Protein AF-A0A7K2ZIE6-F1 (afdb_monomer)

Secondary structure (DSSP, 8-state):
------PPTTSTT--S---TTSSSHHHHHHHHHHHHHTSGGGTTPPP----STHHHHHHHHHHH-STTS-PPP-

Radius of gyration: 12.85 Å; Cα contacts (8 Å, |Δi|>4): 62; chains: 1; bounding box: 26×35×29 Å

Mean predicted aligned error: 4.88 Å

pLDDT: mean 90.16, std 13.33, range [52.25, 98.12]

Sequence (74 aa):
FAALAQDVRGRHGSPGPWHPYRDHEESDGAATVAWVRDQAWSGGGPVVAVGSSYAAHCALVTALGPPGDGRPDA

Structure (mmCIF, N/CA/C/O backbone):
data_AF-A0A7K2ZIE6-F1
#
_entry.id   AF-A0A7K2ZIE6-F1
#
loop_
_atom_site.group_PDB
_atom_site.id
_atom_site.type_symbol
_atom_site.label_atom_id
_atom_site.label_alt_id
_atom_site.label_comp_id
_atom_site.label_asym_id
_atom_site.label_entity_id
_atom_site.label_seq_id
_atom_site.pdbx_PDB_ins_code
_atom_site.Cartn_x
_atom_site.Cartn_y
_atom_site.Cartn_z
_atom_site.occupancy
_atom_site.B_iso_or_equiv
_atom_site.auth_seq_id
_atom_site.auth_comp_id
_atom_site.auth_asym_id
_atom_site.auth_atom_id
_atom_site.pdbx_PDB_model_num
ATOM 1 N N . PHE A 1 1 ? -5.106 -0.847 15.628 1.00 86.31 1 PHE A N 1
ATOM 2 C CA . PHE A 1 1 ? -4.854 -0.653 14.188 1.00 86.31 1 PHE A CA 1
ATOM 3 C C . PHE A 1 1 ? -4.446 -1.997 13.603 1.00 86.31 1 PHE A C 1
ATOM 5 O O . PHE A 1 1 ? -3.816 -2.769 14.316 1.00 86.31 1 PHE A O 1
ATOM 12 N N . ALA A 1 2 ? -4.840 -2.293 12.367 1.00 94.56 2 ALA A N 1
ATOM 13 C CA . ALA A 1 2 ? -4.319 -3.430 11.609 1.00 94.56 2 ALA A CA 1
ATOM 14 C C . ALA A 1 2 ? -3.241 -2.921 10.643 1.00 94.56 2 ALA A C 1
ATOM 16 O O . ALA A 1 2 ? -3.303 -1.767 10.217 1.00 94.56 2 ALA A O 1
ATOM 17 N N . ALA A 1 3 ? -2.256 -3.757 10.326 1.00 94.62 3 ALA A N 1
ATOM 18 C CA . ALA A 1 3 ? -1.192 -3.428 9.386 1.00 94.62 3 ALA A CA 1
ATOM 19 C C . ALA A 1 3 ? -1.125 -4.494 8.291 1.00 94.62 3 ALA A C 1
ATOM 21 O O . ALA A 1 3 ? -1.261 -5.684 8.573 1.00 94.62 3 ALA A O 1
ATOM 22 N N . LEU A 1 4 ? -0.906 -4.049 7.056 1.00 96.25 4 LEU A N 1
ATOM 23 C CA . LEU A 1 4 ? -0.756 -4.890 5.877 1.00 96.25 4 LEU A CA 1
ATOM 24 C C . LEU A 1 4 ? 0.450 -4.394 5.081 1.00 96.25 4 LEU A C 1
ATOM 26 O O . LEU A 1 4 ? 0.617 -3.191 4.891 1.00 96.25 4 LEU A O 1
ATOM 30 N N . ALA A 1 5 ? 1.275 -5.329 4.620 1.00 96.62 5 ALA A N 1
ATOM 31 C CA . ALA A 1 5 ? 2.326 -5.080 3.647 1.00 96.62 5 ALA A CA 1
ATOM 32 C C . ALA A 1 5 ? 1.993 -5.870 2.381 1.00 96.62 5 ALA A C 1
ATOM 34 O O . ALA A 1 5 ? 1.608 -7.036 2.462 1.00 96.62 5 ALA A O 1
ATOM 35 N N . GLN A 1 6 ? 2.121 -5.221 1.229 1.00 97.12 6 GLN A N 1
ATOM 36 C CA . GLN A 1 6 ? 1.803 -5.801 -0.066 1.00 97.12 6 GLN A CA 1
ATOM 37 C C . GLN A 1 6 ? 3.081 -5.951 -0.888 1.00 97.12 6 GLN A C 1
ATOM 39 O O . GLN A 1 6 ? 3.819 -4.985 -1.087 1.00 97.12 6 GLN A O 1
ATOM 44 N N . ASP A 1 7 ? 3.292 -7.146 -1.430 1.00 98.06 7 ASP A N 1
ATOM 45 C CA . ASP A 1 7 ? 4.207 -7.337 -2.547 1.00 98.06 7 ASP A CA 1
ATOM 46 C C . ASP A 1 7 ? 3.578 -6.732 -3.809 1.00 98.06 7 ASP A C 1
ATOM 48 O O . ASP A 1 7 ? 2.493 -7.141 -4.230 1.00 98.06 7 ASP A O 1
ATOM 52 N N . VAL A 1 8 ? 4.226 -5.742 -4.423 1.00 97.50 8 VAL A N 1
ATOM 53 C CA . VAL A 1 8 ? 3.710 -5.129 -5.660 1.00 97.50 8 VAL A CA 1
ATOM 54 C C . VAL A 1 8 ? 3.762 -6.110 -6.834 1.00 97.50 8 VAL A C 1
ATOM 56 O O . VAL A 1 8 ? 4.526 -7.076 -6.820 1.00 97.50 8 VAL A O 1
ATOM 59 N N . ARG A 1 9 ? 2.962 -5.862 -7.876 1.00 98.12 9 ARG A N 1
ATOM 60 C CA . ARG A 1 9 ? 2.899 -6.708 -9.076 1.00 98.12 9 ARG A CA 1
ATOM 61 C C . ARG A 1 9 ? 4.293 -7.039 -9.627 1.00 98.12 9 ARG A C 1
ATOM 63 O O . ARG A 1 9 ? 5.145 -6.163 -9.795 1.00 98.12 9 ARG A O 1
ATOM 70 N N . GLY A 1 10 ? 4.522 -8.325 -9.890 1.00 97.56 10 GLY A N 1
ATOM 71 C CA . GLY A 1 10 ? 5.798 -8.859 -10.369 1.00 97.56 10 GLY A CA 1
ATOM 72 C C . GLY A 1 10 ? 6.933 -8.890 -9.346 1.00 97.56 10 GLY A C 1
ATOM 73 O O . GLY A 1 10 ? 8.093 -9.073 -9.726 1.00 97.56 10 GLY A O 1
ATOM 74 N N . ARG A 1 11 ? 6.639 -8.709 -8.054 1.00 97.62 11 ARG A N 1
ATOM 75 C CA . ARG A 1 11 ? 7.609 -8.844 -6.964 1.00 97.62 11 ARG A CA 1
ATOM 76 C C . ARG A 1 11 ? 7.209 -9.968 -6.024 1.00 97.62 11 ARG A C 1
ATOM 78 O O . ARG A 1 11 ? 6.057 -10.072 -5.630 1.00 97.62 11 ARG A O 1
ATOM 85 N N . HIS A 1 12 ? 8.205 -10.750 -5.607 1.00 96.44 12 HIS A N 1
ATOM 86 C CA . HI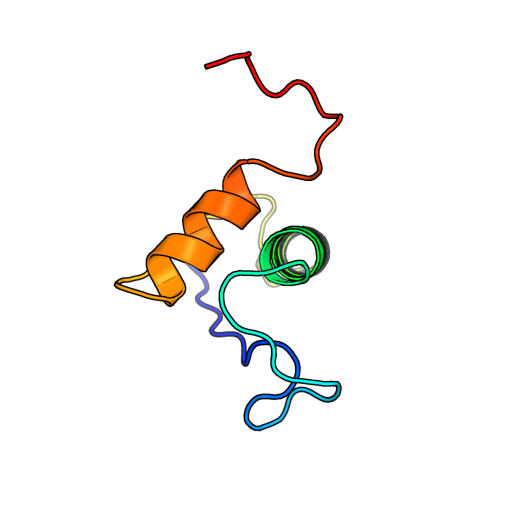S A 1 12 ? 8.067 -11.762 -4.558 1.00 96.44 12 HIS A CA 1
ATOM 87 C C . HIS A 1 12 ? 6.899 -12.727 -4.835 1.00 96.44 12 HIS A C 1
ATOM 89 O O . HIS A 1 12 ? 6.959 -13.456 -5.823 1.00 96.44 12 HIS A O 1
ATOM 95 N N . GLY A 1 13 ? 5.867 -12.754 -3.984 1.00 97.38 13 GLY A N 1
ATOM 96 C CA . GLY A 1 13 ? 4.698 -13.618 -4.166 1.00 97.38 13 GLY A CA 1
ATOM 97 C C . GLY A 1 13 ? 3.680 -13.113 -5.195 1.00 97.38 13 GLY A C 1
ATOM 98 O O . GLY A 1 13 ? 2.796 -13.873 -5.589 1.00 97.38 13 GLY A O 1
ATOM 99 N N . SER A 1 14 ? 3.789 -11.860 -5.642 1.00 98.12 14 SER A N 1
ATOM 100 C CA . SER A 1 14 ? 2.820 -11.242 -6.545 1.00 98.12 14 SER A CA 1
ATOM 101 C C . SER A 1 14 ? 3.146 -11.526 -8.015 1.00 98.12 14 SER A C 1
ATOM 103 O O . SER A 1 14 ? 4.238 -11.187 -8.484 1.00 98.12 14 SER A O 1
ATOM 105 N N . PRO A 1 15 ? 2.207 -12.115 -8.781 1.00 97.00 15 PRO A N 1
ATOM 106 C CA . PRO A 1 15 ? 2.415 -12.430 -10.191 1.00 97.00 15 PRO A CA 1
ATOM 107 C C . PRO A 1 15 ? 2.415 -11.169 -11.072 1.00 97.00 15 PRO A C 1
ATOM 109 O O . PRO A 1 15 ? 2.167 -10.052 -10.614 1.00 97.00 15 PRO A O 1
ATOM 112 N N . GLY A 1 16 ? 2.660 -11.364 -12.369 1.00 96.44 16 GLY A N 1
ATOM 113 C CA . GLY A 1 16 ? 2.647 -10.303 -13.380 1.00 96.44 16 GLY A CA 1
ATOM 114 C C . GLY A 1 16 ? 4.019 -9.662 -13.616 1.00 96.44 16 GLY A C 1
ATOM 115 O O . GLY A 1 16 ? 5.003 -10.038 -12.983 1.00 96.44 16 GLY A O 1
ATOM 116 N N . PRO A 1 17 ? 4.123 -8.727 -14.573 1.00 96.25 17 PRO A N 1
ATOM 117 C CA . PRO A 1 17 ? 5.380 -8.056 -14.864 1.00 96.25 17 PRO A CA 1
ATOM 118 C C . PRO A 1 17 ? 5.654 -6.920 -13.872 1.00 96.25 17 PRO A C 1
ATOM 120 O O . PRO A 1 17 ? 4.746 -6.189 -13.469 1.00 96.25 17 PRO A O 1
ATOM 123 N N . TRP A 1 18 ? 6.930 -6.745 -13.521 1.00 96.00 18 TRP A N 1
ATOM 124 C CA . TRP A 1 18 ? 7.384 -5.646 -12.673 1.00 96.00 18 TRP A CA 1
ATOM 125 C C . TRP A 1 18 ? 7.808 -4.439 -13.518 1.00 96.00 18 TRP A C 1
ATOM 127 O O . TRP A 1 18 ? 8.798 -4.486 -14.253 1.00 96.00 18 TRP A O 1
ATOM 137 N N . HIS A 1 19 ? 7.058 -3.347 -13.386 1.00 95.94 19 HIS A N 1
ATOM 138 C CA . HIS A 1 19 ? 7.294 -2.072 -14.065 1.00 95.94 19 HIS A CA 1
ATOM 139 C C . HIS A 1 19 ? 7.171 -0.930 -13.048 1.00 95.94 19 HIS A C 1
ATOM 141 O O . HIS A 1 19 ? 6.106 -0.330 -12.952 1.00 95.94 19 HIS A O 1
ATOM 147 N N . PRO A 1 20 ? 8.220 -0.658 -12.251 1.00 95.31 20 PRO A N 1
ATOM 148 C CA . PRO A 1 20 ? 8.135 0.315 -11.170 1.00 95.31 20 PRO A CA 1
ATOM 149 C C . PRO A 1 20 ? 7.923 1.737 -11.705 1.00 95.31 20 PRO A C 1
ATOM 151 O O . PRO A 1 20 ? 8.579 2.129 -12.675 1.00 95.31 20 PRO A O 1
ATOM 154 N N . TYR A 1 21 ? 7.090 2.516 -11.010 1.00 93.94 21 TYR A N 1
ATOM 155 C CA . TYR A 1 21 ? 6.776 3.924 -11.294 1.00 93.94 21 TYR A CA 1
ATOM 156 C C . TYR A 1 21 ? 6.055 4.141 -12.633 1.00 93.94 21 TYR A C 1
ATOM 158 O O . TYR A 1 21 ? 6.338 5.119 -13.332 1.00 93.94 21 TYR A O 1
ATOM 166 N N . ARG A 1 22 ? 5.181 3.211 -13.033 1.00 89.75 22 ARG A N 1
ATOM 167 C CA . ARG A 1 22 ? 4.449 3.306 -14.303 1.00 89.75 22 ARG A CA 1
ATOM 168 C C . ARG A 1 22 ? 2.945 3.190 -14.085 1.00 89.75 22 ARG A C 1
ATOM 170 O O . ARG A 1 22 ? 2.353 4.077 -13.484 1.00 89.75 22 ARG A O 1
ATOM 177 N N . ASP A 1 23 ? 2.340 2.127 -14.604 1.00 84.19 23 ASP A N 1
ATOM 178 C CA . ASP A 1 23 ? 0.908 2.107 -14.914 1.00 84.19 23 ASP A CA 1
ATOM 179 C C . ASP A 1 23 ? 0.091 1.283 -13.906 1.00 84.19 23 ASP A C 1
ATOM 181 O O . ASP A 1 23 ? -1.134 1.209 -13.990 1.00 84.19 23 ASP A O 1
ATOM 185 N N . HIS A 1 24 ? 0.754 0.597 -12.972 1.00 93.31 24 HIS A N 1
ATOM 186 C CA . HIS A 1 24 ? 0.108 -0.420 -12.142 1.00 93.31 24 HIS A CA 1
ATOM 187 C C . HIS A 1 24 ? -0.145 0.047 -10.713 1.00 93.31 24 HIS A C 1
ATOM 189 O O . HIS A 1 24 ? -1.145 -0.350 -10.129 1.00 93.31 24 HIS A O 1
ATOM 195 N N . GLU A 1 25 ? 0.711 0.902 -10.153 1.00 95.56 25 GLU A N 1
ATOM 196 C CA . GLU A 1 25 ? 0.675 1.259 -8.733 1.00 95.56 25 GLU A CA 1
ATOM 197 C C . GLU A 1 25 ? -0.638 1.935 -8.311 1.00 95.56 25 GL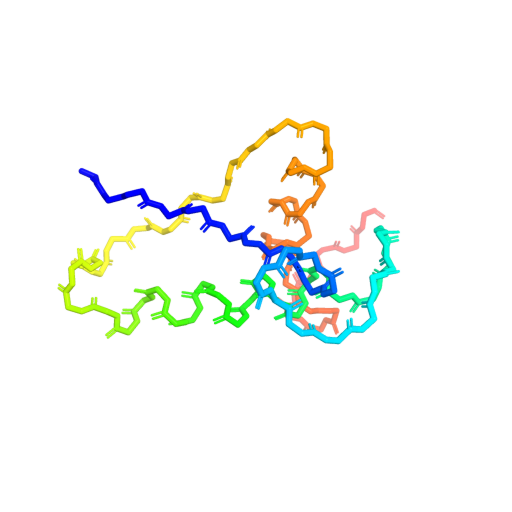U A C 1
ATOM 199 O O . GLU A 1 25 ? -1.138 1.683 -7.218 1.00 95.56 25 GLU A O 1
ATOM 204 N N . GLU A 1 26 ? -1.223 2.750 -9.185 1.00 93.81 26 GLU A N 1
ATOM 205 C CA . GLU A 1 26 ? -2.509 3.413 -8.954 1.00 93.81 26 GLU A CA 1
ATOM 206 C C . GLU A 1 26 ? -3.673 2.410 -8.909 1.00 93.81 26 GLU A C 1
ATOM 208 O O . GLU A 1 26 ? -4.438 2.376 -7.943 1.00 93.81 26 GLU A O 1
ATOM 213 N N . SER A 1 27 ? -3.773 1.539 -9.920 1.00 94.50 27 SER A N 1
ATOM 214 C C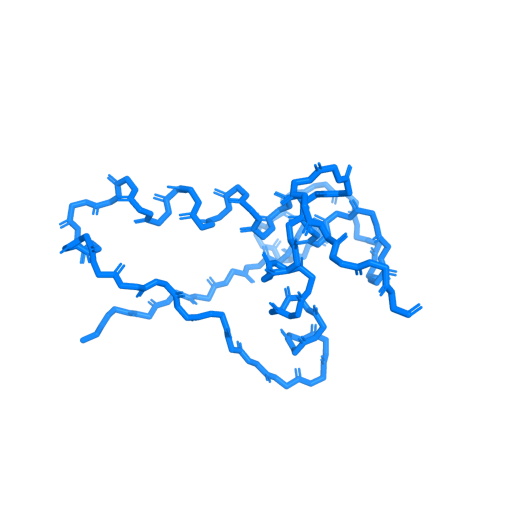A . SER A 1 27 ? -4.843 0.536 -10.008 1.00 94.50 27 SER A CA 1
ATOM 215 C C . SER A 1 27 ? -4.701 -0.578 -8.964 1.00 94.50 27 SER A C 1
ATOM 217 O O . SER A 1 27 ? -5.689 -0.955 -8.332 1.00 94.50 27 SER A O 1
ATOM 219 N N . ASP A 1 28 ? -3.481 -1.061 -8.721 1.00 96.69 28 ASP A N 1
ATOM 220 C CA . ASP A 1 28 ? -3.188 -2.069 -7.697 1.00 96.69 28 ASP A CA 1
ATOM 221 C C . ASP A 1 28 ? -3.410 -1.516 -6.284 1.00 96.69 28 ASP A C 1
ATOM 223 O O . ASP A 1 28 ? -3.929 -2.221 -5.412 1.00 96.69 28 ASP A O 1
ATOM 227 N N . GLY A 1 29 ? -3.061 -0.246 -6.056 1.00 96.12 29 GLY A N 1
ATOM 228 C CA . GLY A 1 29 ? -3.328 0.458 -4.807 1.00 96.12 29 GLY A CA 1
ATOM 229 C C . GLY A 1 29 ? -4.824 0.592 -4.535 1.00 96.12 29 GLY A C 1
ATOM 230 O O . GLY A 1 29 ? -5.297 0.203 -3.465 1.00 96.12 29 GLY A O 1
ATOM 231 N N . ALA A 1 30 ? -5.593 1.064 -5.523 1.00 95.62 30 ALA A N 1
ATOM 232 C CA . ALA A 1 30 ? -7.047 1.183 -5.420 1.00 95.62 30 ALA A CA 1
ATOM 233 C C . ALA A 1 30 ? -7.722 -0.175 -5.153 1.00 95.62 30 ALA A C 1
ATOM 235 O O . ALA A 1 30 ? -8.555 -0.285 -4.248 1.00 95.62 30 ALA A O 1
ATOM 236 N N . ALA A 1 31 ? -7.315 -1.225 -5.875 1.00 96.62 31 ALA A N 1
ATOM 237 C CA . ALA A 1 31 ? -7.820 -2.582 -5.668 1.00 96.62 31 ALA A CA 1
ATOM 238 C C . ALA A 1 31 ? -7.504 -3.108 -4.258 1.00 96.62 31 ALA A C 1
ATOM 240 O O . ALA A 1 3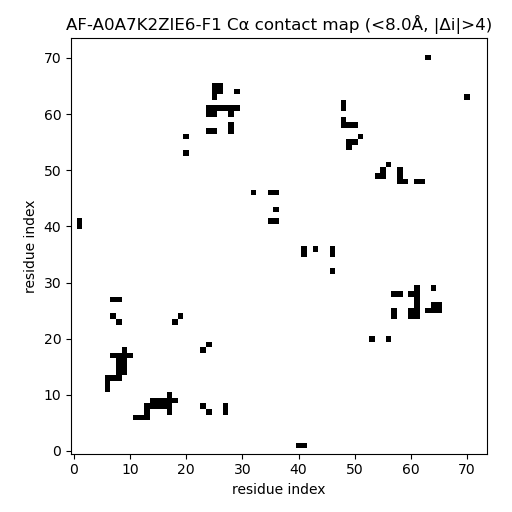1 ? -8.359 -3.718 -3.613 1.00 96.62 31 ALA A O 1
ATOM 241 N N . THR A 1 32 ? -6.306 -2.824 -3.743 1.00 96.94 32 THR A N 1
ATOM 242 C CA . THR A 1 32 ? -5.909 -3.227 -2.387 1.00 96.94 32 THR A CA 1
ATOM 243 C C . THR A 1 32 ? -6.718 -2.495 -1.324 1.00 96.94 32 THR A C 1
ATOM 245 O O . THR A 1 32 ? -7.189 -3.122 -0.378 1.00 96.94 32 THR A O 1
ATOM 248 N N . VAL A 1 33 ? -6.945 -1.186 -1.479 1.00 96.50 33 VAL A N 1
ATOM 249 C CA . VAL A 1 33 ? -7.788 -0.413 -0.553 1.00 96.50 33 VAL A CA 1
ATOM 250 C C . VAL A 1 33 ? -9.225 -0.934 -0.548 1.00 96.50 33 VAL A C 1
ATOM 252 O O . VAL A 1 33 ? -9.805 -1.074 0.530 1.00 96.50 33 VAL A O 1
ATOM 255 N N . ALA A 1 34 ? -9.791 -1.242 -1.719 1.00 95.88 34 ALA A N 1
ATOM 256 C CA . ALA A 1 34 ? -11.122 -1.838 -1.821 1.00 95.88 34 ALA A CA 1
ATOM 257 C C . ALA A 1 34 ? -11.176 -3.188 -1.088 1.00 95.88 34 ALA A C 1
ATOM 259 O O . ALA A 1 34 ? -12.012 -3.376 -0.208 1.00 95.88 34 ALA A O 1
ATOM 260 N N . TRP A 1 35 ? -10.206 -4.071 -1.348 1.00 96.88 35 TRP A N 1
ATOM 261 C CA . TRP A 1 35 ? -10.117 -5.367 -0.676 1.00 96.88 35 TRP A CA 1
ATOM 262 C C . TRP A 1 35 ? -9.988 -5.238 0.846 1.00 96.88 35 TRP A C 1
ATOM 264 O O . TRP A 1 35 ? -10.661 -5.969 1.571 1.00 96.88 35 TRP A O 1
ATOM 274 N N . VAL A 1 36 ? -9.165 -4.302 1.344 1.00 97.00 36 VAL A N 1
ATOM 275 C CA . VAL A 1 36 ? -8.998 -4.042 2.785 1.00 97.00 36 VAL A CA 1
ATOM 276 C C . VAL A 1 36 ? -10.321 -3.619 3.423 1.00 97.00 36 VAL A C 1
ATOM 278 O O . VAL A 1 36 ? -10.641 -4.097 4.508 1.00 97.00 36 VAL A O 1
ATOM 281 N N . ARG A 1 37 ? -11.097 -2.748 2.766 1.00 95.38 37 ARG A N 1
ATOM 282 C CA . ARG A 1 37 ? -12.388 -2.260 3.285 1.00 95.38 37 ARG A CA 1
ATOM 283 C C . ARG A 1 37 ? -13.430 -3.369 3.428 1.00 95.38 37 ARG A C 1
ATOM 285 O O . ARG A 1 37 ? -14.249 -3.293 4.339 1.00 95.38 37 ARG A O 1
ATOM 292 N N . ASP A 1 38 ? -13.356 -4.399 2.592 1.00 96.12 38 ASP A N 1
ATOM 293 C CA . ASP A 1 38 ? -14.263 -5.552 2.646 1.00 96.12 38 ASP A CA 1
ATOM 294 C C . ASP A 1 38 ? -13.922 -6.538 3.774 1.00 96.12 38 ASP A C 1
ATOM 296 O O . ASP A 1 38 ? -14.692 -7.455 4.071 1.00 96.12 38 ASP A O 1
ATOM 300 N N . GLN A 1 39 ? -12.772 -6.378 4.436 1.00 96.81 39 GLN A N 1
ATOM 301 C CA . GLN A 1 39 ? -12.371 -7.292 5.493 1.00 96.81 39 GLN A CA 1
ATOM 302 C C . GLN A 1 39 ? -13.080 -6.989 6.815 1.00 96.81 39 GLN A C 1
ATOM 304 O O . GLN A 1 39 ? -13.062 -5.862 7.310 1.00 96.81 39 GLN A O 1
ATOM 309 N N . ALA A 1 40 ? -13.591 -8.030 7.481 1.00 94.88 40 ALA A N 1
ATOM 310 C CA . ALA A 1 40 ? -14.251 -7.906 8.787 1.00 94.88 40 ALA A CA 1
ATOM 311 C C . ALA A 1 40 ? -13.366 -7.245 9.865 1.00 94.88 40 ALA A C 1
ATOM 313 O O . ALA A 1 40 ? -13.868 -6.585 10.772 1.00 94.88 40 ALA A O 1
ATOM 314 N N . TRP A 1 41 ? -12.041 -7.388 9.757 1.00 94.69 41 TRP A N 1
ATOM 315 C CA . TRP A 1 41 ? -11.075 -6.790 10.681 1.00 94.69 41 TRP A CA 1
ATOM 316 C C . TRP A 1 41 ? -10.784 -5.304 10.414 1.00 94.69 41 TRP A C 1
ATOM 318 O O . TRP A 1 41 ? -10.154 -4.659 11.252 1.00 94.69 41 TRP A O 1
ATOM 328 N N . SER A 1 42 ? -11.224 -4.742 9.281 1.00 93.50 42 SER A N 1
ATOM 329 C CA . SER A 1 42 ? -11.024 -3.322 8.945 1.00 93.50 42 SER A CA 1
ATOM 330 C C . SER A 1 42 ? -11.859 -2.392 9.834 1.00 93.50 42 SER A C 1
ATOM 332 O O . SER A 1 42 ? -11.470 -1.251 10.091 1.00 93.50 42 SER A O 1
ATOM 334 N N . GLY A 1 43 ? -12.997 -2.877 10.344 1.00 87.44 43 GLY A N 1
ATOM 335 C CA . GLY A 1 43 ? -13.859 -2.121 11.255 1.00 87.44 43 GLY A CA 1
ATOM 336 C C . GLY A 1 43 ? -14.460 -0.846 10.647 1.00 87.44 43 GLY A C 1
ATOM 337 O O . GLY A 1 43 ? -14.910 0.016 11.396 1.00 87.44 43 GLY A O 1
ATOM 338 N N . GLY A 1 4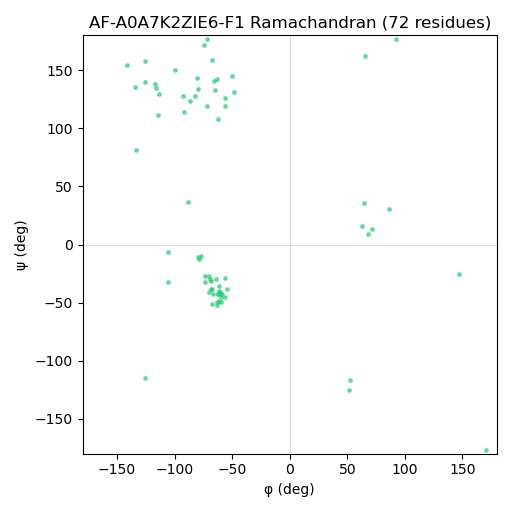4 ? -14.432 -0.697 9.315 1.00 86.88 44 GLY A N 1
ATOM 339 C CA . GLY A 1 44 ? -14.957 0.471 8.597 1.00 86.88 44 GLY A CA 1
ATOM 340 C C . GLY A 1 44 ? -14.178 1.774 8.826 1.00 86.88 44 GLY A C 1
ATOM 341 O O . GLY A 1 44 ? -14.646 2.841 8.433 1.00 86.88 44 GLY A O 1
ATOM 342 N N . GLY A 1 45 ? -13.013 1.705 9.476 1.00 89.31 45 GLY A N 1
ATOM 343 C CA . GLY A 1 45 ? -12.156 2.860 9.731 1.00 89.31 45 GLY A CA 1
ATOM 344 C C . GLY A 1 45 ? -11.399 3.337 8.483 1.00 89.31 45 GLY A C 1
ATOM 345 O O . GLY A 1 45 ? -11.405 2.672 7.444 1.00 89.31 45 GLY A O 1
ATOM 346 N N . PRO A 1 46 ? -10.716 4.493 8.563 1.00 93.06 46 PRO A N 1
ATOM 347 C CA . PRO A 1 46 ? -9.905 4.990 7.459 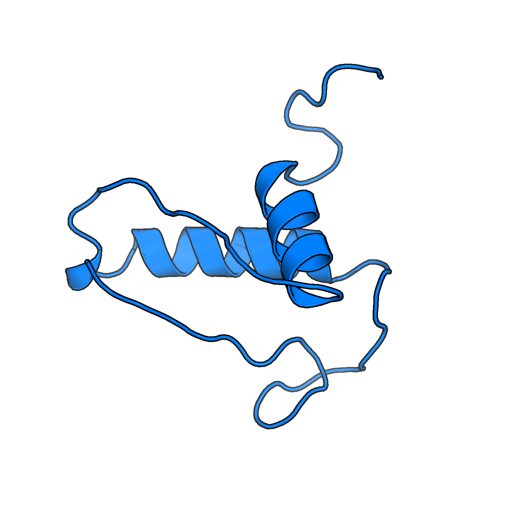1.00 93.06 46 PRO A CA 1
ATOM 348 C C . PRO A 1 46 ? -8.743 4.039 7.144 1.00 93.06 46 PRO A C 1
ATOM 350 O O . PRO A 1 46 ? -8.092 3.505 8.044 1.00 93.06 46 PRO A O 1
ATOM 353 N N . VAL A 1 47 ? -8.443 3.888 5.853 1.00 95.44 47 VAL A N 1
ATOM 354 C CA . VAL A 1 47 ? -7.217 3.240 5.371 1.00 95.44 47 VAL A CA 1
ATOM 355 C C . VAL A 1 47 ? -6.166 4.320 5.151 1.00 95.44 47 VAL A C 1
ATOM 357 O O . VAL A 1 47 ? -6.427 5.304 4.463 1.00 95.44 47 VAL A O 1
ATOM 360 N N . VAL A 1 48 ? -4.981 4.135 5.731 1.00 96.00 48 VAL A N 1
ATOM 361 C CA . VAL A 1 48 ? -3.855 5.064 5.588 1.00 96.00 48 VAL A CA 1
ATOM 362 C C . VAL A 1 48 ? -2.734 4.353 4.838 1.00 96.00 48 VAL A C 1
ATOM 364 O O . VAL A 1 48 ? -2.133 3.419 5.367 1.00 96.00 48 VAL A O 1
ATOM 367 N N . ALA A 1 49 ? -2.454 4.790 3.610 1.00 96.81 49 ALA A N 1
ATOM 368 C CA . ALA A 1 49 ? -1.295 4.328 2.854 1.00 96.81 49 ALA A CA 1
ATOM 369 C C . ALA A 1 49 ? -0.048 5.107 3.299 1.00 96.81 49 ALA A C 1
ATOM 371 O O . ALA A 1 49 ? -0.061 6.338 3.330 1.00 96.81 49 ALA A O 1
ATOM 372 N N . VAL A 1 50 ? 1.025 4.400 3.664 1.00 96.94 50 VAL A N 1
ATOM 373 C CA . VAL A 1 50 ? 2.268 5.004 4.168 1.00 96.94 50 VAL A CA 1
ATOM 374 C C . VAL A 1 50 ? 3.491 4.268 3.635 1.00 96.94 50 VAL A C 1
ATOM 376 O O . VAL A 1 50 ? 3.434 3.074 3.349 1.00 96.94 50 VAL A O 1
ATOM 379 N N . GLY A 1 51 ? 4.622 4.963 3.557 1.00 97.50 51 GLY A N 1
ATOM 380 C CA . GLY A 1 51 ? 5.894 4.360 3.178 1.00 97.50 51 GLY A CA 1
ATOM 381 C C . GLY A 1 51 ? 6.989 5.393 2.945 1.00 97.50 51 GLY A C 1
ATOM 382 O O . GLY A 1 51 ? 6.779 6.592 3.115 1.00 97.50 51 GLY A O 1
ATOM 383 N N . SER A 1 52 ? 8.163 4.918 2.537 1.00 98.00 52 SER A N 1
ATOM 384 C CA . SER A 1 52 ? 9.301 5.738 2.111 1.00 98.00 52 SER A CA 1
ATOM 385 C C . SER A 1 52 ? 9.776 5.311 0.719 1.00 98.00 52 SER A C 1
ATOM 387 O O . SER A 1 52 ? 9.515 4.188 0.283 1.00 98.00 52 SER A O 1
ATOM 389 N N . SER A 1 53 ? 10.464 6.204 -0.002 1.00 97.56 53 SER A N 1
ATOM 390 C CA . SER A 1 53 ? 10.989 5.933 -1.352 1.00 97.56 53 SER A CA 1
ATOM 391 C C . SER A 1 53 ? 9.897 5.376 -2.291 1.00 97.56 53 SER A C 1
ATOM 393 O O . SER A 1 53 ? 8.837 5.986 -2.414 1.00 97.56 53 SER A O 1
ATOM 395 N N . TYR A 1 54 ? 10.104 4.215 -2.914 1.00 97.50 54 TYR A N 1
ATOM 396 C CA . TYR A 1 54 ? 9.115 3.566 -3.780 1.00 97.50 54 TYR A CA 1
ATOM 397 C C . TYR A 1 54 ? 7.751 3.357 -3.097 1.00 97.50 54 TYR A C 1
ATOM 399 O O . TYR A 1 54 ? 6.709 3.587 -3.709 1.00 97.50 54 TYR A O 1
ATOM 407 N N . ALA A 1 55 ? 7.733 3.004 -1.808 1.00 97.75 55 ALA A N 1
ATOM 408 C CA . ALA A 1 55 ? 6.484 2.832 -1.068 1.00 97.75 55 ALA A CA 1
ATOM 409 C C . ALA A 1 55 ? 5.756 4.169 -0.829 1.00 97.75 55 ALA A C 1
ATOM 411 O O . ALA A 1 55 ? 4.529 4.195 -0.807 1.00 97.75 55 ALA A O 1
ATOM 412 N N . ALA A 1 56 ? 6.486 5.287 -0.716 1.00 97.50 56 ALA A N 1
ATOM 413 C CA . ALA A 1 56 ? 5.871 6.617 -0.658 1.00 97.50 56 ALA A CA 1
ATOM 414 C C . ALA A 1 56 ? 5.223 6.997 -1.996 1.00 97.50 56 ALA A C 1
ATOM 416 O O . ALA A 1 56 ? 4.137 7.570 -2.005 1.00 97.50 56 ALA A O 1
ATOM 417 N N . HIS A 1 57 ? 5.850 6.638 -3.122 1.00 97.06 57 HIS A N 1
ATOM 418 C CA . HIS A 1 57 ? 5.236 6.813 -4.437 1.00 97.06 57 HIS A CA 1
ATOM 419 C C . HIS A 1 57 ? 3.947 5.992 -4.562 1.00 97.06 57 HIS A C 1
ATOM 421 O O . HIS A 1 57 ? 2.919 6.557 -4.921 1.00 97.06 57 HIS A O 1
ATOM 427 N N . CYS A 1 58 ? 3.977 4.706 -4.189 1.00 97.56 58 CYS A N 1
ATOM 428 C CA . CYS A 1 58 ? 2.787 3.847 -4.184 1.00 97.56 58 CYS A CA 1
ATOM 429 C C . CYS A 1 58 ? 1.666 4.442 -3.317 1.00 97.56 58 CYS A C 1
ATOM 431 O O . CYS A 1 58 ? 0.519 4.504 -3.752 1.00 97.56 58 CYS A O 1
ATOM 433 N N . ALA A 1 59 ? 1.998 4.932 -2.116 1.00 97.12 59 ALA A N 1
ATOM 434 C CA . ALA A 1 59 ? 1.033 5.576 -1.228 1.00 97.12 59 ALA A CA 1
ATOM 435 C C . ALA A 1 59 ? 0.422 6.846 -1.845 1.00 97.12 59 ALA A C 1
ATOM 437 O O . ALA A 1 59 ? -0.790 7.036 -1.763 1.00 97.12 59 ALA A O 1
ATOM 438 N N . LEU A 1 60 ? 1.237 7.682 -2.500 1.00 96.00 60 LEU A N 1
ATOM 439 C CA . LEU A 1 60 ? 0.772 8.891 -3.177 1.00 96.00 60 LEU A CA 1
ATOM 440 C C . LEU A 1 60 ? -0.192 8.560 -4.322 1.00 96.00 60 LEU A C 1
ATOM 442 O O . LEU A 1 60 ? -1.294 9.096 -4.351 1.00 96.00 60 LEU A O 1
ATOM 446 N N . VAL A 1 61 ? 0.187 7.671 -5.245 1.00 95.06 61 VAL A N 1
ATOM 447 C CA . VAL A 1 61 ? -0.672 7.345 -6.398 1.00 95.06 61 VAL A CA 1
ATOM 448 C C . VAL A 1 61 ? -1.933 6.582 -5.985 1.00 95.06 61 VAL A C 1
ATOM 450 O O . VAL A 1 61 ? -2.991 6.818 -6.556 1.00 95.06 61 VAL A O 1
ATOM 453 N N . THR A 1 62 ? -1.868 5.766 -4.925 1.00 95.00 62 THR A N 1
ATOM 454 C CA . THR A 1 62 ? -3.058 5.139 -4.320 1.00 95.00 62 THR A CA 1
ATOM 455 C C . THR A 1 62 ? -4.046 6.187 -3.808 1.00 95.00 62 THR A C 1
ATOM 457 O O . THR A 1 62 ? -5.252 6.025 -3.965 1.00 95.00 62 THR A O 1
ATOM 460 N N . ALA A 1 63 ? -3.546 7.258 -3.181 1.00 93.12 63 ALA A N 1
ATOM 461 C CA . ALA A 1 63 ? -4.386 8.322 -2.637 1.00 93.12 63 ALA A CA 1
ATOM 462 C C . ALA A 1 63 ? -4.988 9.229 -3.721 1.00 93.12 63 ALA A C 1
ATOM 464 O O . ALA A 1 63 ? -6.042 9.816 -3.491 1.00 93.12 63 ALA A O 1
ATOM 465 N N . LEU A 1 64 ? -4.326 9.355 -4.875 1.00 88.81 64 LEU A N 1
ATOM 466 C CA . LEU A 1 64 ? -4.824 10.157 -5.993 1.00 88.81 64 LEU A CA 1
ATOM 467 C C . LEU A 1 64 ? -5.994 9.479 -6.718 1.00 88.81 64 LEU A C 1
ATOM 469 O O . LEU A 1 64 ? -6.890 10.193 -7.160 1.00 88.81 64 LEU A O 1
ATOM 473 N N . GLY A 1 65 ? -6.009 8.140 -6.776 1.00 72.25 65 GLY A N 1
ATOM 474 C CA . GLY A 1 65 ? -7.033 7.364 -7.487 1.00 72.25 65 GLY A CA 1
ATOM 475 C C . GLY A 1 65 ? -7.003 7.580 -9.011 1.00 72.25 65 GLY A C 1
ATOM 476 O O . GLY A 1 65 ? -6.421 8.568 -9.457 1.00 72.25 65 GLY A O 1
ATOM 477 N N . PRO A 1 66 ? -7.626 6.679 -9.803 1.00 63.91 66 PRO A N 1
ATOM 478 C CA . PRO A 1 66 ? -7.555 6.681 -11.268 1.00 63.91 66 PRO A CA 1
ATOM 479 C C . PRO A 1 66 ? -7.871 8.058 -11.883 1.00 63.91 66 PRO A C 1
ATOM 481 O O . PRO A 1 66 ? -8.757 8.769 -11.390 1.00 63.91 66 PRO A O 1
ATOM 484 N N . PRO A 1 67 ? -7.214 8.445 -12.997 1.00 55.59 67 PRO A N 1
ATOM 485 C CA . PRO A 1 67 ? -7.492 9.712 -13.662 1.00 55.59 67 PRO A CA 1
ATOM 486 C C . PRO A 1 67 ? -8.946 9.736 -14.158 1.00 55.59 67 PRO A C 1
ATOM 488 O O . PRO A 1 67 ? -9.308 9.044 -15.107 1.00 55.59 67 PRO A O 1
ATOM 491 N N . GLY A 1 68 ? -9.779 10.535 -13.489 1.00 56.75 68 GLY A N 1
ATOM 492 C CA . GLY A 1 68 ? -11.216 10.655 -13.758 1.00 56.75 68 GLY A CA 1
ATOM 493 C C . GLY A 1 68 ? -12.055 10.923 -12.506 1.00 56.75 68 GLY A C 1
ATOM 494 O O . GLY A 1 68 ? -13.084 11.588 -12.597 1.00 56.75 68 GLY A O 1
ATOM 495 N N . ASP A 1 69 ? -11.568 10.524 -11.329 1.00 56.75 69 ASP A N 1
ATOM 496 C CA . ASP A 1 69 ? -12.331 10.581 -10.072 1.00 56.75 69 ASP A CA 1
ATOM 497 C C . ASP A 1 69 ? -12.189 11.922 -9.317 1.00 56.75 69 ASP A C 1
ATOM 499 O O . ASP A 1 69 ? -12.182 11.979 -8.088 1.00 56.75 69 ASP A O 1
ATOM 503 N N . GLY A 1 70 ? -12.104 13.037 -10.054 1.00 52.25 70 GLY A N 1
ATOM 504 C CA . GLY A 1 70 ? -12.098 14.385 -9.466 1.00 52.25 70 GLY A CA 1
ATOM 505 C C . GLY A 1 70 ? -10.723 14.898 -9.033 1.00 52.25 70 GLY A C 1
ATOM 506 O O . GLY A 1 70 ? -10.627 15.686 -8.091 1.00 52.25 70 GLY A O 1
ATOM 507 N N . ARG A 1 71 ? -9.657 14.479 -9.724 1.00 57.56 71 ARG A N 1
ATOM 508 C CA . ARG A 1 71 ? -8.317 15.053 -9.555 1.00 57.56 71 ARG A CA 1
ATOM 509 C C . ARG A 1 71 ? -8.391 16.571 -9.809 1.00 57.56 71 ARG A C 1
ATOM 511 O O . ARG A 1 71 ? -8.778 16.955 -10.910 1.00 57.56 71 ARG A O 1
ATOM 518 N N . PRO A 1 72 ? -8.058 17.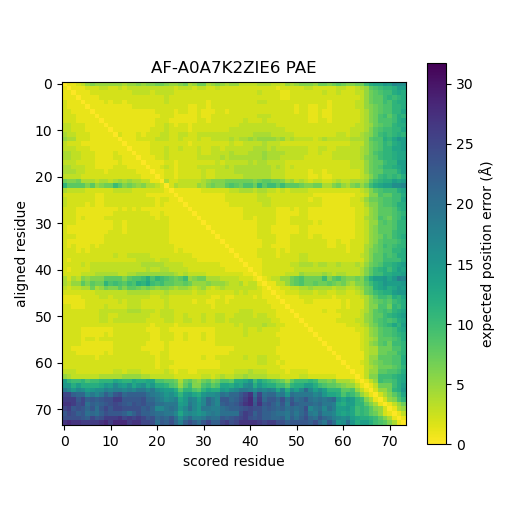438 -8.835 1.00 53.25 72 PRO A N 1
ATOM 519 C CA . PRO A 1 72 ? -7.912 18.853 -9.123 1.00 53.25 72 PRO A CA 1
ATOM 520 C C . PRO A 1 72 ? -6.734 19.017 -10.0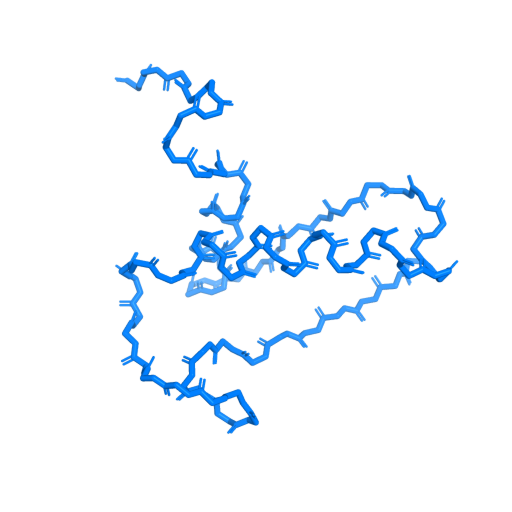80 1.00 53.25 72 PRO A C 1
ATOM 522 O O . PRO A 1 72 ? -5.673 18.422 -9.856 1.00 53.25 72 PRO A O 1
ATOM 525 N N . ASP A 1 73 ? -6.931 19.801 -11.137 1.00 55.41 73 ASP A N 1
ATOM 526 C CA . ASP A 1 73 ? -5.831 20.236 -11.989 1.00 55.41 73 ASP A CA 1
ATOM 527 C C . ASP A 1 73 ? -4.794 20.939 -11.102 1.00 55.41 73 ASP A C 1
ATOM 529 O O . ASP A 1 73 ? -5.136 21.812 -10.298 1.00 55.41 73 ASP A O 1
ATOM 533 N N . ALA A 1 74 ? -3.548 20.478 -11.194 1.00 52.91 74 ALA A N 1
ATOM 534 C CA . ALA A 1 74 ? -2.414 21.070 -10.494 1.00 52.91 74 ALA A CA 1
ATOM 535 C C . ALA A 1 74 ? -1.937 22.342 -11.202 1.00 52.91 74 ALA A C 1
ATOM 537 O O . ALA A 1 74 ? -1.926 22.344 -12.456 1.00 52.91 74 ALA A O 1
#

Solvent-accessible surface area (backbone atoms only — not comparable to full-atom values): 4827 Å² total; per-residue (Å²): 138,88,88,84,86,79,62,53,58,36,32,92,92,28,66,69,77,65,61,88,96,65,85,49,48,33,59,54,34,45,52,48,53,53,55,48,61,72,36,85,86,46,74,84,58,87,85,82,72,72,59,60,72,73,42,32,51,37,26,51,39,28,72,61,45,66,96,79,82,73,72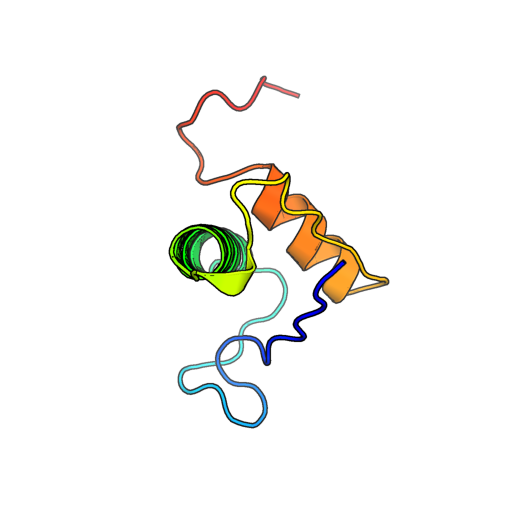,75,87,129

Foldseek 3Di:
DDDDDDQFDPGDPHHDDDDQPDDGLLVVLLVVLVVLCPDPVNVNDDDQQDDDDSSNVSRVSVVQHDPPPDRPDD